Protein AF-A0A661Z224-F1 (afdb_monomer_lite)

Secondary structure (DSSP, 8-state):
-HHHHHHHHHHHHHHHHHHHHHHHHHS-HHHHHHHHHHHHHHHHHHHHHHHHHHHH-HHHHHHTHHHHHHHHHHHSHHHHHHHHHHHHHHHHHHS--

Structure (mmCIF, N/CA/C/O backbone):
data_AF-A0A661Z224-F1
#
_entry.id   AF-A0A661Z224-F1
#
loop_
_atom_site.group_PDB
_atom_site.id
_atom_site.type_symbol
_atom_site.label_atom_id
_atom_site.label_alt_id
_atom_site.label_comp_id
_atom_site.label_asym_id
_atom_site.label_entity_id
_atom_site.label_seq_id
_atom_site.pdbx_PDB_ins_code
_atom_site.Cartn_x
_atom_site.Cartn_y
_atom_site.Cartn_z
_atom_site.occupancy
_atom_site.B_iso_or_equiv
_atom_site.auth_seq_id
_atom_site.auth_comp_id
_atom_site.auth_asym_id
_atom_site.auth_atom_id
_atom_site.pdbx_PDB_model_num
ATOM 1 N N . MET A 1 1 ? -2.517 7.647 20.304 1.00 85.69 1 MET A N 1
ATOM 2 C CA . MET A 1 1 ? -1.158 7.271 19.845 1.00 85.69 1 MET A CA 1
ATOM 3 C C . MET A 1 1 ? -1.205 6.253 18.708 1.00 85.69 1 MET A C 1
ATOM 5 O O . MET A 1 1 ? -0.695 6.558 17.640 1.00 85.69 1 MET A O 1
ATOM 9 N N . LEU A 1 2 ? -1.891 5.116 18.882 1.00 91.50 2 LEU A N 1
ATOM 10 C CA . LEU A 1 2 ? -1.972 4.043 17.878 1.00 91.50 2 LEU A CA 1
ATOM 11 C C . LEU A 1 2 ? -2.493 4.491 16.495 1.00 91.50 2 LEU A C 1
ATOM 13 O O . LEU A 1 2 ? -1.887 4.144 15.491 1.00 91.50 2 LEU A O 1
ATOM 17 N N . ASN A 1 3 ? -3.531 5.338 16.436 1.00 92.56 3 ASN A N 1
ATOM 18 C CA . ASN A 1 3 ? -4.029 5.889 15.164 1.00 92.56 3 ASN A CA 1
ATOM 19 C C . ASN A 1 3 ? -2.964 6.686 14.399 1.00 92.56 3 ASN A C 1
ATOM 21 O O . ASN A 1 3 ? -2.855 6.552 13.189 1.00 92.56 3 ASN A O 1
ATOM 25 N N . ARG A 1 4 ? -2.144 7.483 15.097 1.00 94.38 4 ARG A N 1
ATOM 26 C CA . ARG A 1 4 ? -1.070 8.251 14.447 1.00 94.38 4 ARG A CA 1
ATOM 27 C C . ARG A 1 4 ? 0.009 7.324 13.892 1.00 94.38 4 ARG A C 1
ATOM 29 O O . ARG A 1 4 ? 0.447 7.526 12.771 1.00 94.38 4 ARG A O 1
ATOM 36 N N . ILE A 1 5 ? 0.391 6.293 14.652 1.00 94.94 5 ILE A N 1
ATOM 37 C CA . ILE A 1 5 ? 1.356 5.279 14.198 1.00 94.94 5 ILE A CA 1
ATOM 38 C C . ILE A 1 5 ? 0.825 4.564 12.951 1.00 94.94 5 ILE A C 1
ATOM 40 O O . ILE A 1 5 ? 1.556 4.413 11.981 1.00 94.94 5 ILE A O 1
ATOM 44 N N . TYR A 1 6 ? -0.456 4.189 12.951 1.00 95.19 6 TYR A N 1
ATOM 45 C CA . TYR A 1 6 ? -1.117 3.565 11.806 1.00 95.19 6 TYR A CA 1
ATOM 46 C C . TYR A 1 6 ? -1.097 4.460 10.558 1.00 95.19 6 TYR A C 1
ATOM 48 O O . TYR A 1 6 ? -0.685 4.015 9.491 1.00 95.19 6 TYR A O 1
ATOM 56 N N . GLN A 1 7 ? -1.487 5.732 10.699 1.00 95.12 7 GLN A N 1
ATOM 57 C CA . GLN A 1 7 ? -1.480 6.706 9.602 1.00 95.12 7 GLN A CA 1
ATOM 58 C C . GLN A 1 7 ? -0.073 6.923 9.038 1.00 95.12 7 GLN A C 1
ATOM 60 O O . GLN A 1 7 ? 0.121 6.834 7.829 1.00 95.12 7 GLN A O 1
ATOM 65 N N . ILE A 1 8 ? 0.908 7.180 9.910 1.00 96.69 8 ILE A N 1
ATOM 66 C CA . ILE A 1 8 ? 2.305 7.400 9.513 1.00 96.69 8 ILE A CA 1
ATOM 67 C C . ILE A 1 8 ? 2.864 6.152 8.830 1.00 96.69 8 ILE A C 1
ATOM 69 O O . ILE A 1 8 ? 3.519 6.273 7.801 1.00 96.69 8 ILE A O 1
ATOM 73 N N . GLY A 1 9 ? 2.570 4.963 9.363 1.00 95.50 9 GLY A N 1
ATOM 74 C CA . GLY A 1 9 ? 2.983 3.695 8.771 1.00 95.50 9 GLY A CA 1
ATOM 75 C C . GLY A 1 9 ? 2.433 3.514 7.359 1.00 95.50 9 GLY A C 1
ATOM 76 O O . GLY A 1 9 ? 3.206 3.293 6.435 1.00 95.50 9 GLY A O 1
ATOM 77 N N . LEU A 1 10 ? 1.120 3.677 7.168 1.00 95.88 10 LEU A N 1
ATOM 78 C CA . LEU A 1 10 ? 0.483 3.547 5.851 1.00 95.88 10 LEU A CA 1
ATOM 79 C C . LEU A 1 10 ? 0.996 4.564 4.833 1.00 95.88 10 LEU A C 1
ATOM 81 O O . LEU A 1 10 ? 1.275 4.199 3.696 1.00 95.88 10 LEU A O 1
ATOM 85 N N . ILE A 1 11 ? 1.145 5.826 5.238 1.00 96.31 11 ILE A N 1
ATOM 86 C CA . ILE A 1 11 ? 1.695 6.872 4.366 1.00 96.31 11 ILE A CA 1
ATOM 87 C C . ILE A 1 11 ? 3.161 6.568 4.030 1.00 96.31 11 ILE A C 1
ATOM 89 O O . ILE A 1 11 ? 3.574 6.734 2.887 1.00 96.31 11 ILE A O 1
ATOM 93 N N . GLY A 1 12 ? 3.940 6.087 5.001 1.00 96.56 12 GLY A N 1
ATOM 94 C CA . GLY A 1 12 ? 5.328 5.681 4.798 1.00 96.56 12 GLY A CA 1
ATOM 95 C C . GLY A 1 12 ? 5.458 4.526 3.806 1.00 96.56 12 GLY A C 1
ATOM 96 O O . GLY A 1 12 ? 6.245 4.624 2.867 1.00 96.56 12 GLY A O 1
ATOM 97 N N . PHE A 1 13 ? 4.651 3.472 3.966 1.00 96.00 13 PHE A N 1
ATOM 98 C CA . PHE A 1 13 ? 4.612 2.352 3.022 1.00 96.00 13 PHE A CA 1
ATOM 99 C C . PHE A 1 13 ? 4.191 2.804 1.629 1.00 96.00 13 PHE A C 1
ATOM 101 O O . PHE A 1 13 ? 4.869 2.466 0.667 1.00 96.00 13 PHE A O 1
ATOM 108 N N . PHE A 1 14 ? 3.150 3.634 1.529 1.00 95.75 14 PHE A N 1
ATOM 109 C CA . PHE A 1 14 ? 2.720 4.219 0.262 1.00 95.75 14 PHE A CA 1
ATOM 110 C C . PHE A 1 14 ? 3.868 4.951 -0.447 1.00 95.75 14 PHE A C 1
ATOM 112 O O . PHE A 1 14 ? 4.200 4.634 -1.585 1.00 95.75 14 PHE A O 1
ATOM 119 N N . ILE A 1 15 ? 4.516 5.908 0.226 1.00 96.31 15 ILE A N 1
ATOM 120 C CA . ILE A 1 15 ? 5.607 6.693 -0.374 1.00 96.31 15 ILE A CA 1
ATOM 121 C C . ILE A 1 15 ? 6.756 5.778 -0.806 1.00 96.31 15 ILE A C 1
ATOM 123 O O . ILE A 1 15 ? 7.311 5.958 -1.888 1.00 96.31 15 ILE A O 1
ATOM 127 N N . PHE A 1 16 ? 7.109 4.794 0.021 1.00 95.75 16 PHE A N 1
ATOM 128 C CA . PHE A 1 16 ? 8.224 3.900 -0.262 1.00 95.75 16 PHE A CA 1
ATOM 129 C C . PHE A 1 16 ? 7.933 2.931 -1.418 1.00 95.75 16 PHE A C 1
ATOM 131 O O . PHE A 1 16 ? 8.781 2.768 -2.292 1.00 95.75 16 PHE A O 1
ATOM 138 N N . GLU A 1 17 ? 6.736 2.345 -1.491 1.00 93.75 17 GLU A N 1
ATOM 139 C CA . GLU A 1 17 ? 6.317 1.514 -2.629 1.00 93.75 17 GLU A CA 1
ATOM 140 C C . GLU A 1 17 ? 6.341 2.305 -3.932 1.00 93.75 17 GLU A C 1
ATOM 142 O O . GLU A 1 17 ? 6.912 1.853 -4.921 1.00 93.75 17 GLU A O 1
ATOM 147 N N . TRP A 1 18 ? 5.785 3.515 -3.936 1.00 91.94 18 TRP A N 1
ATOM 148 C CA . TRP A 1 18 ? 5.770 4.352 -5.133 1.00 91.94 18 TRP A CA 1
ATOM 149 C C . TRP A 1 18 ? 7.161 4.851 -5.521 1.00 91.94 18 TRP A C 1
ATOM 151 O O . TRP A 1 18 ? 7.449 4.985 -6.710 1.00 91.94 18 TRP A O 1
ATOM 161 N N . TYR A 1 19 ? 8.055 5.054 -4.553 1.00 92.31 19 TYR A N 1
ATOM 162 C CA . TYR A 1 19 ? 9.470 5.287 -4.826 1.0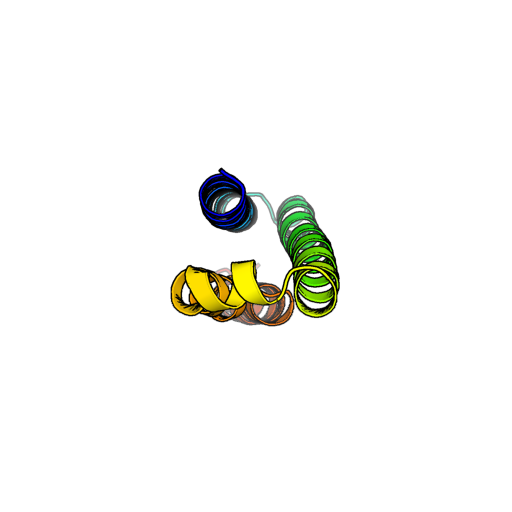0 92.31 19 TYR A CA 1
ATOM 163 C C . TYR A 1 19 ? 10.123 4.076 -5.508 1.00 92.31 19 TYR A C 1
ATOM 165 O O . TYR A 1 19 ? 10.807 4.251 -6.515 1.00 92.31 19 TYR A O 1
ATOM 173 N N . LEU A 1 20 ? 9.877 2.851 -5.029 1.00 90.62 20 LEU A N 1
ATOM 174 C CA . LEU A 1 20 ? 10.375 1.631 -5.679 1.00 90.62 20 LEU A CA 1
ATOM 175 C C . LEU A 1 20 ? 9.820 1.483 -7.098 1.00 90.62 20 LEU A C 1
ATOM 177 O O . LEU A 1 20 ? 10.577 1.187 -8.016 1.00 90.62 20 LEU A O 1
ATOM 181 N N . MET A 1 21 ? 8.531 1.759 -7.301 1.00 88.25 21 MET A N 1
ATOM 182 C CA . MET A 1 21 ? 7.906 1.744 -8.628 1.00 88.25 21 MET A CA 1
ATOM 183 C C . MET A 1 21 ? 8.490 2.812 -9.560 1.00 88.25 21 MET A C 1
ATOM 185 O O . MET A 1 21 ? 8.670 2.568 -10.751 1.00 88.25 21 MET A O 1
ATOM 189 N N . TYR A 1 22 ? 8.827 3.991 -9.031 1.00 85.31 22 TYR A N 1
ATOM 190 C CA . TYR A 1 22 ? 9.517 5.033 -9.787 1.00 85.31 22 TYR A CA 1
ATOM 191 C C . TYR A 1 22 ? 10.942 4.615 -10.172 1.00 85.31 22 TYR A C 1
ATOM 193 O O . TYR A 1 22 ? 11.347 4.817 -11.314 1.00 85.31 22 TYR A O 1
ATOM 201 N N . GLN A 1 23 ? 11.686 3.982 -9.263 1.00 84.44 23 GLN A N 1
ATOM 202 C CA . GLN A 1 23 ? 13.018 3.446 -9.563 1.00 84.44 23 GLN A CA 1
ATOM 203 C C . GLN A 1 23 ? 12.955 2.302 -10.585 1.00 84.44 23 GLN A C 1
ATOM 205 O O . GLN A 1 23 ? 13.742 2.275 -11.528 1.00 84.44 23 GLN A O 1
ATOM 210 N N . ALA A 1 24 ? 11.948 1.429 -10.477 1.00 80.50 24 ALA A N 1
ATOM 211 C CA . ALA A 1 24 ? 11.653 0.362 -11.437 1.00 80.50 24 ALA A CA 1
ATOM 212 C C . ALA A 1 24 ? 11.268 0.868 -12.838 1.00 80.50 24 ALA A C 1
ATOM 214 O O . ALA A 1 24 ? 11.154 0.079 -13.769 1.00 80.50 24 ALA A O 1
ATOM 215 N N . LYS A 1 25 ? 11.008 2.171 -12.995 1.0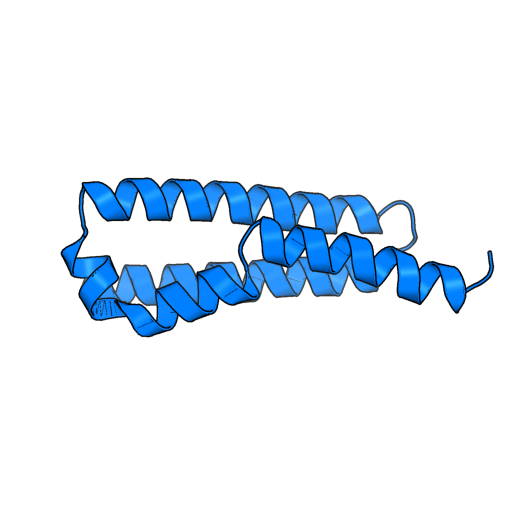0 71.75 25 LYS A N 1
ATOM 216 C CA . LYS A 1 25 ? 10.804 2.814 -14.297 1.00 71.75 25 LYS A CA 1
ATOM 217 C C . LYS A 1 25 ? 12.116 3.325 -14.903 1.00 71.75 25 LYS A C 1
ATOM 219 O O . LYS A 1 25 ? 12.183 3.475 -16.120 1.00 71.75 25 LYS A O 1
ATOM 224 N N . GLN A 1 26 ? 13.101 3.681 -14.078 1.00 69.25 26 GLN A N 1
ATOM 225 C CA . GLN A 1 26 ? 14.329 4.348 -14.523 1.00 69.25 26 GLN A CA 1
ATOM 226 C C . GLN A 1 26 ? 15.493 3.397 -14.783 1.00 69.25 26 GLN A C 1
ATOM 228 O O . GLN A 1 26 ? 16.428 3.782 -15.482 1.00 69.25 26 GLN A O 1
ATOM 233 N N . ALA A 1 27 ? 15.472 2.201 -14.200 1.00 59.91 27 ALA A N 1
ATOM 234 C CA . ALA A 1 27 ? 16.584 1.277 -14.318 1.00 59.91 27 ALA A CA 1
ATOM 235 C C . ALA A 1 27 ? 16.600 0.575 -15.694 1.00 59.91 27 ALA A C 1
ATOM 237 O O . ALA A 1 27 ? 15.623 0.574 -16.445 1.00 59.91 27 ALA A O 1
ATOM 238 N N . GLU A 1 28 ? 17.742 -0.000 -16.065 1.00 57.62 28 GLU A N 1
ATOM 239 C CA . GLU A 1 28 ? 17.844 -0.852 -17.254 1.00 57.62 28 GLU A CA 1
ATOM 240 C C . GLU A 1 28 ? 17.021 -2.144 -17.063 1.00 57.62 28 GLU A C 1
ATOM 242 O O . GLU A 1 28 ? 16.726 -2.546 -15.934 1.00 57.62 28 GLU A O 1
ATOM 247 N N . TYR A 1 29 ? 16.618 -2.783 -18.169 1.00 52.28 29 TYR A N 1
ATOM 248 C CA . TYR A 1 29 ? 15.592 -3.840 -18.227 1.00 52.28 29 TYR A CA 1
ATOM 249 C C . TYR A 1 29 ? 15.771 -4.971 -17.189 1.00 52.28 29 TYR A C 1
ATOM 251 O O . TYR A 1 29 ? 14.784 -5.409 -16.603 1.00 52.28 29 TYR A O 1
ATOM 259 N N . ASP A 1 30 ? 17.007 -5.374 -16.876 1.00 50.78 30 ASP A N 1
ATOM 260 C CA . ASP A 1 30 ? 17.297 -6.435 -15.894 1.00 50.78 30 ASP A CA 1
ATOM 261 C C . ASP A 1 30 ? 17.224 -5.978 -14.423 1.00 50.78 30 ASP A C 1
ATOM 263 O O . ASP A 1 30 ? 16.906 -6.768 -13.534 1.00 50.78 30 ASP A O 1
ATOM 267 N N . VAL A 1 31 ? 17.455 -4.692 -14.140 1.00 57.53 31 VAL A N 1
ATOM 268 C CA . VAL A 1 31 ? 17.337 -4.115 -12.785 1.00 57.53 31 VAL A CA 1
ATOM 269 C C . VAL A 1 31 ? 15.890 -3.683 -12.494 1.00 57.53 31 VAL A C 1
ATOM 271 O O . VAL A 1 31 ? 15.455 -3.698 -11.339 1.00 57.53 31 VAL A O 1
ATOM 274 N N . ASN A 1 32 ? 15.107 -3.376 -13.536 1.00 64.25 32 ASN A N 1
ATOM 275 C CA . ASN A 1 32 ? 13.703 -2.955 -13.430 1.00 64.25 32 ASN A CA 1
ATOM 276 C C . ASN A 1 32 ? 12.813 -3.965 -12.704 1.00 64.25 32 ASN A C 1
ATOM 278 O O . ASN A 1 32 ? 12.004 -3.580 -11.854 1.00 64.25 32 ASN A O 1
ATOM 282 N N . TYR A 1 33 ? 12.971 -5.258 -12.993 1.00 68.62 33 TYR A N 1
ATOM 283 C CA . TYR A 1 33 ? 12.141 -6.285 -12.364 1.00 68.62 33 TYR A CA 1
ATOM 284 C C . TYR A 1 33 ? 12.427 -6.428 -10.871 1.00 68.62 33 TYR A C 1
ATOM 286 O O . TYR A 1 33 ? 11.499 -6.681 -10.108 1.00 68.62 33 TYR A O 1
ATOM 294 N N . GLY A 1 34 ? 13.669 -6.205 -10.430 1.00 81.94 34 GLY A N 1
ATOM 295 C CA . GLY A 1 34 ? 14.035 -6.289 -9.017 1.00 81.94 34 GLY A CA 1
ATOM 296 C C . GLY A 1 34 ? 13.212 -5.327 -8.162 1.00 81.94 34 GLY A C 1
ATOM 297 O O . GLY A 1 34 ? 12.515 -5.753 -7.242 1.00 81.94 34 GLY A O 1
ATOM 298 N N . PHE A 1 35 ? 13.224 -4.034 -8.497 1.00 86.44 35 PHE A N 1
ATOM 299 C CA . PHE A 1 35 ? 12.478 -3.016 -7.746 1.00 86.44 35 PHE A CA 1
ATOM 300 C C . PHE A 1 35 ? 10.958 -3.212 -7.812 1.00 86.44 35 PHE A C 1
ATOM 302 O O . PHE A 1 35 ? 10.280 -3.047 -6.797 1.00 86.44 35 PHE A O 1
ATOM 309 N N . ALA A 1 36 ? 10.428 -3.619 -8.968 1.00 85.75 36 ALA A N 1
ATOM 310 C CA . ALA A 1 36 ? 9.007 -3.918 -9.129 1.00 85.75 36 ALA A CA 1
ATOM 311 C C . ALA A 1 36 ? 8.567 -5.122 -8.272 1.00 85.75 36 ALA A C 1
ATOM 313 O O . ALA A 1 36 ? 7.544 -5.063 -7.587 1.00 85.75 36 ALA A O 1
ATOM 314 N N . ILE A 1 37 ? 9.372 -6.190 -8.243 1.00 88.75 37 ILE A N 1
ATOM 315 C CA . ILE A 1 37 ? 9.146 -7.358 -7.381 1.00 88.75 37 ILE A CA 1
ATOM 316 C C . ILE A 1 37 ? 9.230 -6.955 -5.906 1.00 88.75 37 ILE A C 1
ATOM 318 O O . ILE A 1 37 ? 8.379 -7.369 -5.121 1.00 88.75 37 ILE A O 1
ATOM 322 N N . TYR A 1 38 ? 10.197 -6.118 -5.514 1.00 91.06 38 TYR A N 1
ATOM 323 C CA . TYR A 1 38 ? 10.284 -5.611 -4.140 1.00 91.06 38 TYR A CA 1
ATOM 324 C C . TYR A 1 38 ? 9.035 -4.825 -3.730 1.00 91.06 38 TYR A C 1
ATOM 326 O O . TYR A 1 38 ? 8.506 -5.068 -2.645 1.00 91.06 38 TYR A O 1
ATOM 334 N N . ALA A 1 39 ? 8.534 -3.930 -4.586 1.00 92.75 39 ALA A N 1
ATOM 335 C CA . ALA A 1 39 ? 7.296 -3.195 -4.328 1.00 92.75 39 ALA A CA 1
ATOM 336 C C . ALA A 1 39 ? 6.097 -4.147 -4.181 1.00 92.75 39 ALA A C 1
ATOM 338 O O . ALA A 1 39 ? 5.304 -4.019 -3.249 1.00 92.75 39 ALA A O 1
ATOM 339 N N . PHE A 1 40 ? 6.003 -5.158 -5.048 1.00 92.88 40 PHE A N 1
ATOM 340 C CA . PHE A 1 40 ? 4.954 -6.172 -4.975 1.00 92.88 40 PHE A CA 1
ATOM 341 C C . PHE A 1 40 ? 5.021 -6.992 -3.675 1.00 92.88 40 PHE A C 1
ATOM 343 O O . PHE A 1 40 ? 4.016 -7.129 -2.977 1.00 92.88 40 PHE A O 1
ATOM 350 N N . LEU A 1 41 ? 6.199 -7.489 -3.293 1.00 94.69 41 LEU A N 1
ATOM 351 C CA . LEU A 1 41 ? 6.386 -8.237 -2.045 1.00 94.69 41 LEU A CA 1
ATOM 352 C C . LEU A 1 41 ? 6.073 -7.383 -0.813 1.00 94.69 41 LEU A C 1
ATOM 354 O O . LEU A 1 41 ? 5.444 -7.869 0.128 1.00 94.69 41 LEU A O 1
ATOM 358 N N . LEU A 1 42 ? 6.465 -6.109 -0.824 1.00 95.56 42 LEU A N 1
ATOM 359 C CA . LEU A 1 42 ? 6.144 -5.185 0.257 1.00 95.56 42 LEU A CA 1
ATOM 360 C C . LEU A 1 42 ? 4.630 -4.997 0.398 1.00 95.56 42 LEU A C 1
ATOM 362 O O . LEU A 1 42 ? 4.107 -5.138 1.504 1.00 95.56 42 LEU A O 1
ATOM 366 N N . SER A 1 43 ? 3.918 -4.797 -0.712 1.00 96.25 43 SER A N 1
ATOM 367 C CA . SER A 1 43 ? 2.459 -4.654 -0.692 1.00 96.25 43 SER A CA 1
ATOM 368 C C . SER A 1 43 ? 1.746 -5.903 -0.153 1.00 96.25 43 SER A C 1
ATOM 370 O O . SER A 1 43 ? 0.734 -5.789 0.541 1.00 96.25 43 SER A O 1
ATOM 372 N N . LEU A 1 44 ? 2.288 -7.109 -0.393 1.00 97.00 44 LEU A N 1
ATOM 373 C CA . LEU A 1 44 ? 1.769 -8.356 0.186 1.00 97.00 44 LEU A CA 1
ATOM 374 C C . LEU A 1 44 ? 1.944 -8.388 1.707 1.00 97.00 44 LEU A C 1
ATOM 376 O O . LEU A 1 44 ? 1.019 -8.771 2.428 1.00 97.00 44 LEU A O 1
ATOM 380 N N . ILE A 1 45 ? 3.110 -7.964 2.201 1.00 96.88 45 ILE A N 1
ATOM 381 C CA . ILE A 1 45 ? 3.393 -7.888 3.639 1.00 96.88 45 ILE A CA 1
ATOM 382 C C . ILE A 1 45 ? 2.448 -6.888 4.308 1.00 96.88 45 ILE A C 1
ATOM 384 O O . ILE A 1 45 ? 1.834 -7.210 5.327 1.00 96.88 45 ILE A O 1
ATOM 388 N N . VAL A 1 46 ? 2.278 -5.696 3.732 1.00 96.62 46 VAL A N 1
ATOM 389 C CA . VAL A 1 46 ? 1.383 -4.677 4.298 1.00 96.62 46 VAL A CA 1
ATOM 390 C C . VAL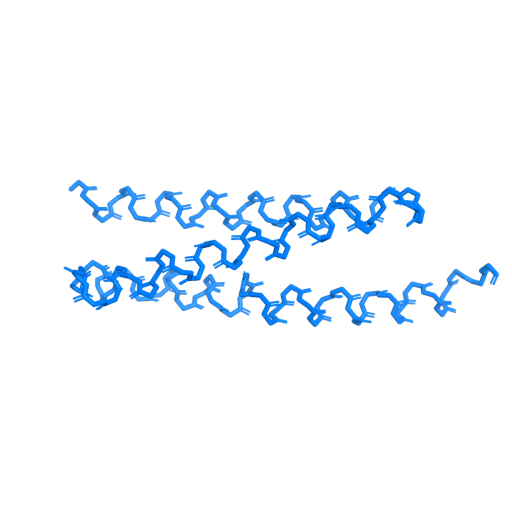 A 1 46 ? -0.071 -5.142 4.249 1.00 96.62 46 VAL A C 1
ATOM 392 O O . VAL A 1 46 ? -0.786 -4.981 5.237 1.00 96.62 46 VAL A O 1
ATOM 395 N N . LEU A 1 47 ? -0.509 -5.797 3.168 1.00 96.69 47 LEU A N 1
ATOM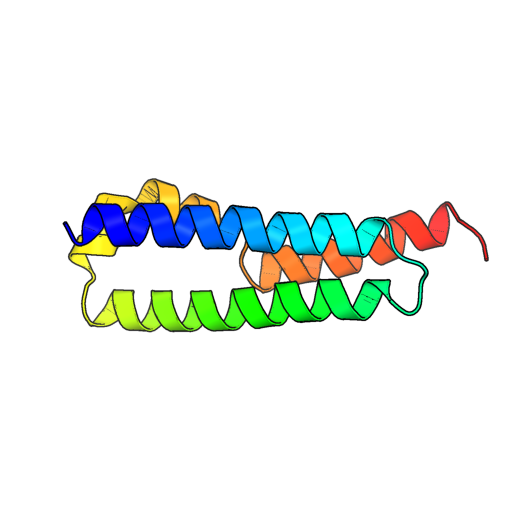 396 C CA . LEU A 1 47 ? -1.844 -6.393 3.097 1.00 96.69 47 LEU A CA 1
ATOM 397 C C . LEU A 1 47 ? -2.059 -7.436 4.204 1.00 96.69 47 LEU A C 1
ATOM 399 O O . LEU A 1 47 ? -3.095 -7.411 4.867 1.00 96.69 47 LEU A O 1
ATOM 403 N N . ALA A 1 48 ? -1.083 -8.313 4.455 1.00 97.00 48 ALA A N 1
ATOM 404 C CA . ALA A 1 48 ? -1.157 -9.282 5.547 1.00 97.00 48 ALA A CA 1
ATOM 405 C C . ALA A 1 48 ? -1.265 -8.590 6.919 1.00 97.00 48 ALA A C 1
ATOM 407 O O . ALA A 1 48 ? -2.104 -8.970 7.738 1.00 97.00 48 ALA A O 1
ATOM 408 N N . ILE A 1 49 ? -0.488 -7.526 7.153 1.00 95.75 49 ILE A N 1
ATOM 409 C CA . ILE A 1 49 ? -0.569 -6.714 8.379 1.00 95.75 49 ILE A CA 1
ATOM 410 C C . ILE A 1 49 ? -1.953 -6.069 8.519 1.00 95.75 49 ILE A C 1
ATOM 412 O O . ILE A 1 49 ? -2.534 -6.106 9.605 1.00 95.75 49 ILE A O 1
ATOM 416 N N . LEU A 1 50 ? -2.508 -5.508 7.441 1.00 95.69 50 LEU A N 1
ATOM 417 C CA . LEU A 1 50 ? -3.843 -4.902 7.440 1.00 95.69 50 LEU A CA 1
ATOM 418 C C . LEU A 1 50 ? -4.940 -5.934 7.714 1.00 95.69 50 LEU A C 1
ATOM 420 O O . LEU A 1 50 ? -5.861 -5.646 8.477 1.00 95.69 50 LEU A O 1
ATOM 424 N N . LEU A 1 51 ? -4.829 -7.143 7.156 1.00 96.31 51 LEU A N 1
ATOM 425 C CA . LEU A 1 51 ? -5.753 -8.244 7.434 1.00 96.31 51 LEU A CA 1
ATOM 426 C C . LEU A 1 51 ? -5.707 -8.641 8.911 1.00 96.31 51 LEU A C 1
ATOM 428 O O . LEU A 1 51 ? -6.751 -8.705 9.557 1.00 96.31 51 LEU A O 1
ATOM 432 N N . VAL A 1 52 ? -4.515 -8.827 9.483 1.00 96.62 52 VAL A N 1
ATOM 433 C CA . VAL A 1 52 ? -4.358 -9.094 10.923 1.00 96.62 52 VAL A CA 1
ATOM 434 C C . VAL A 1 52 ? -4.956 -7.943 11.743 1.00 96.62 52 VAL A C 1
ATOM 436 O O . VAL A 1 52 ? -5.777 -8.164 12.636 1.00 96.62 52 VAL A O 1
ATOM 439 N N . ALA A 1 53 ? -4.634 -6.693 11.408 1.00 94.50 53 ALA A N 1
ATOM 440 C CA . ALA A 1 53 ? -5.176 -5.521 12.089 1.00 94.50 53 ALA A CA 1
ATOM 441 C C . ALA A 1 53 ? -6.709 -5.418 11.975 1.00 94.50 53 ALA A C 1
ATOM 443 O O . ALA A 1 53 ? -7.355 -4.957 12.914 1.00 94.50 53 ALA A O 1
ATOM 444 N N . TRP A 1 54 ? -7.321 -5.898 10.891 1.00 95.69 54 TRP A N 1
ATOM 445 C CA . TRP A 1 54 ? -8.778 -5.925 10.730 1.00 95.69 54 TRP A CA 1
ATOM 446 C C . TRP A 1 54 ? -9.481 -6.855 11.718 1.00 95.69 54 TRP A C 1
ATOM 448 O O . TRP A 1 54 ? -10.589 -6.542 12.168 1.00 95.69 54 TRP A O 1
ATOM 458 N N . PHE A 1 55 ? -8.847 -7.971 12.081 1.00 96.12 55 PHE A N 1
ATOM 459 C CA . PHE A 1 55 ? -9.394 -8.914 13.057 1.00 96.12 55 PHE A CA 1
ATOM 460 C C . PHE A 1 55 ? -9.109 -8.497 14.503 1.00 96.12 55 PHE A C 1
ATOM 462 O O . PHE A 1 55 ? -9.993 -8.620 15.347 1.00 96.12 55 PHE A O 1
ATOM 469 N N . PHE A 1 56 ? -7.925 -7.948 14.795 1.00 96.31 56 PHE A N 1
ATOM 470 C CA . PHE A 1 56 ? -7.519 -7.637 16.176 1.00 96.31 56 PHE A CA 1
ATOM 471 C C . PHE A 1 56 ? -7.708 -6.172 16.595 1.00 96.31 56 PHE A C 1
ATOM 473 O O . PHE A 1 56 ? -7.778 -5.876 17.789 1.00 96.31 56 PHE A O 1
ATOM 480 N N . LYS A 1 57 ? -7.736 -5.234 15.644 1.00 95.31 57 LYS A N 1
ATOM 481 C CA . LYS A 1 57 ? -7.739 -3.775 15.872 1.00 95.31 57 LYS A CA 1
ATOM 482 C C . LYS A 1 57 ? -8.680 -3.048 14.905 1.00 95.31 57 LYS A C 1
ATOM 484 O O . LYS A 1 57 ? -8.374 -1.958 14.422 1.00 95.31 57 LYS A O 1
ATOM 489 N N . ARG A 1 58 ? -9.858 -3.628 14.656 1.00 95.19 58 ARG A N 1
ATOM 490 C CA . ARG A 1 58 ? -10.859 -3.110 13.706 1.00 95.19 58 ARG A CA 1
ATOM 491 C C . ARG A 1 58 ? -11.202 -1.629 13.906 1.00 95.19 58 ARG A C 1
ATOM 493 O O . ARG A 1 58 ? -11.375 -0.914 12.922 1.00 95.19 58 ARG A O 1
ATOM 500 N N . ASP A 1 59 ? -11.265 -1.154 15.148 1.00 96.19 59 ASP A N 1
ATOM 501 C CA . ASP A 1 59 ? -11.610 0.243 15.455 1.00 96.19 59 ASP A CA 1
ATOM 502 C C . ASP A 1 59 ? -10.559 1.242 14.943 1.00 96.19 59 ASP A C 1
ATOM 504 O O . ASP A 1 59 ? -10.894 2.347 14.505 1.00 96.19 59 ASP A O 1
ATOM 508 N N . VAL A 1 60 ? -9.283 0.838 14.909 1.00 95.62 60 VAL A N 1
ATOM 509 C CA . VAL A 1 60 ? -8.196 1.640 14.322 1.00 95.62 60 VAL A CA 1
ATOM 510 C C . VAL A 1 60 ? -8.400 1.771 12.817 1.00 95.62 60 VAL A C 1
ATOM 512 O O . VAL A 1 60 ? -8.306 2.871 12.281 1.00 95.62 60 VAL A O 1
ATOM 515 N N . ILE A 1 61 ? -8.752 0.681 12.132 1.00 94.69 61 ILE A N 1
ATOM 516 C CA . ILE A 1 61 ? -9.002 0.720 10.685 1.00 94.69 61 ILE A CA 1
ATOM 517 C C . ILE A 1 61 ? -10.241 1.559 10.369 1.00 94.69 61 ILE A C 1
ATOM 519 O O . ILE A 1 61 ? -10.187 2.423 9.497 1.00 94.69 61 ILE A O 1
ATOM 523 N N . LYS A 1 62 ? -11.341 1.378 11.111 1.00 94.88 62 LYS A N 1
ATOM 524 C CA . LYS A 1 62 ? -12.573 2.160 10.915 1.00 94.88 62 LYS A CA 1
ATOM 525 C C . LYS A 1 62 ? -12.359 3.657 11.134 1.00 94.88 62 LYS A C 1
ATOM 527 O O . LYS A 1 62 ? -12.851 4.459 10.349 1.00 94.88 62 LYS A O 1
ATOM 532 N N . SER A 1 63 ? -11.594 4.038 12.157 1.00 96.25 63 SER A N 1
ATOM 533 C CA . SER A 1 63 ? -11.272 5.451 12.409 1.00 96.25 63 SER A CA 1
ATOM 534 C C . SER A 1 63 ? -10.330 6.066 11.366 1.00 96.25 63 SER A C 1
ATOM 536 O O . SER A 1 63 ? -10.267 7.286 11.254 1.00 96.25 63 SER A O 1
ATOM 538 N N . ASN A 1 64 ? -9.641 5.244 10.567 1.00 96.25 64 ASN A N 1
ATOM 539 C CA . ASN A 1 64 ? -8.720 5.663 9.505 1.00 96.25 64 ASN A CA 1
ATOM 540 C C . ASN A 1 64 ? -9.135 5.104 8.133 1.00 96.25 64 ASN A C 1
ATOM 542 O O . ASN A 1 64 ? -8.287 4.790 7.290 1.00 96.25 64 ASN A O 1
ATOM 546 N N . MET A 1 65 ? -10.446 4.958 7.913 1.00 95.25 65 MET A N 1
ATOM 547 C CA . MET A 1 65 ? -10.996 4.261 6.750 1.00 95.25 65 MET A CA 1
ATOM 548 C C . MET A 1 65 ? -10.530 4.880 5.432 1.00 95.25 65 MET A C 1
ATOM 550 O O . MET A 1 65 ? -10.094 4.150 4.551 1.00 95.25 65 MET A O 1
ATOM 554 N N . LEU A 1 66 ? -10.555 6.212 5.320 1.00 95.56 66 LEU A N 1
ATOM 555 C CA . LEU A 1 66 ? -10.169 6.917 4.096 1.00 95.56 66 LEU A CA 1
ATOM 556 C C . LEU A 1 66 ? -8.736 6.572 3.664 1.00 95.56 66 LEU A C 1
ATOM 558 O O . LEU A 1 66 ? -8.525 6.149 2.535 1.00 95.56 66 LEU A O 1
ATOM 562 N N . ILE A 1 67 ? -7.766 6.697 4.575 1.00 95.31 67 ILE A N 1
ATOM 563 C CA . ILE A 1 67 ? -6.347 6.421 4.288 1.00 95.31 67 ILE A CA 1
ATOM 564 C C . ILE A 1 67 ? -6.149 4.944 3.935 1.00 95.31 67 ILE A C 1
ATOM 566 O O . ILE A 1 67 ? -5.412 4.623 3.008 1.00 95.31 67 ILE A O 1
ATOM 570 N N . THR A 1 68 ? -6.846 4.049 4.638 1.00 96.38 68 THR A N 1
ATOM 571 C CA . THR A 1 68 ? -6.777 2.606 4.372 1.00 96.38 68 THR A CA 1
ATOM 572 C C . THR A 1 68 ? -7.316 2.268 2.985 1.00 96.38 68 THR A C 1
ATOM 574 O O . THR A 1 68 ? -6.682 1.522 2.248 1.00 96.38 68 THR A O 1
ATOM 577 N N . VAL A 1 69 ? -8.471 2.826 2.614 1.00 96.00 69 VAL A N 1
ATOM 578 C CA . VAL A 1 69 ? -9.085 2.610 1.298 1.00 96.00 69 VAL A CA 1
ATOM 579 C C . VAL A 1 69 ? -8.194 3.173 0.200 1.00 96.00 69 VAL A C 1
ATOM 581 O O . VAL A 1 69 ? -7.920 2.457 -0.757 1.00 96.00 69 VAL A O 1
ATOM 584 N N . VAL A 1 70 ? -7.688 4.401 0.358 1.00 95.25 70 VAL A N 1
ATOM 585 C CA . VAL A 1 70 ? -6.756 5.001 -0.606 1.00 95.25 70 VAL A CA 1
ATOM 586 C C . VAL A 1 70 ? -5.559 4.079 -0.812 1.00 95.25 70 VAL A C 1
ATOM 588 O O . VAL A 1 70 ? -5.324 3.674 -1.946 1.00 95.25 70 VAL A O 1
ATOM 591 N N . TYR A 1 71 ? -4.890 3.652 0.263 1.00 95.88 71 TYR A N 1
ATOM 592 C CA . TYR A 1 71 ? -3.762 2.726 0.169 1.00 95.88 71 TYR A CA 1
ATOM 593 C C . TYR A 1 71 ? -4.133 1.406 -0.522 1.00 95.88 71 TYR A C 1
ATOM 595 O O . TYR A 1 71 ? -3.446 0.984 -1.443 1.00 95.88 71 TYR A O 1
ATOM 603 N N . LEU A 1 72 ? 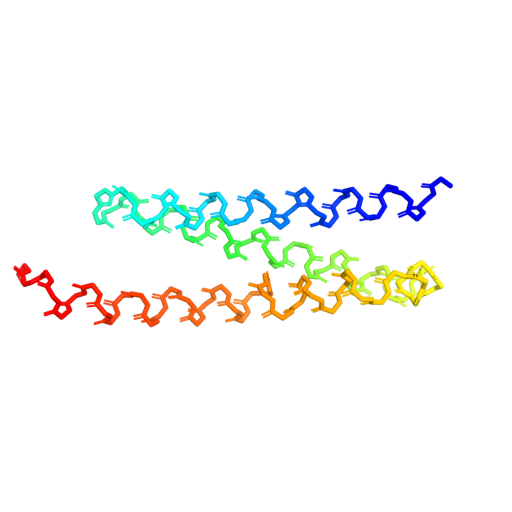-5.243 0.762 -0.147 1.00 95.12 72 LEU A N 1
ATOM 604 C CA . LEU A 1 72 ? -5.660 -0.491 -0.786 1.00 95.12 72 LEU A CA 1
ATOM 605 C C . LEU A 1 72 ? -5.969 -0.303 -2.279 1.00 95.12 72 LEU A C 1
ATOM 607 O O . LEU A 1 72 ? -5.683 -1.182 -3.083 1.00 95.12 72 LEU A O 1
ATOM 611 N N . THR A 1 73 ? -6.523 0.837 -2.686 1.00 94.25 73 THR A N 1
ATOM 612 C CA . THR A 1 73 ? -6.822 1.080 -4.106 1.00 94.25 73 THR A CA 1
ATOM 613 C C . THR A 1 73 ? -5.583 1.407 -4.937 1.00 94.25 73 THR A C 1
ATOM 615 O O . THR A 1 73 ? -5.508 0.999 -6.094 1.00 94.25 73 THR A O 1
ATOM 618 N N . THR A 1 74 ? -4.594 2.104 -4.377 1.00 92.69 74 THR A N 1
ATOM 619 C CA . THR A 1 74 ? -3.424 2.588 -5.131 1.00 92.69 74 THR A CA 1
ATOM 620 C C . THR A 1 74 ? -2.192 1.701 -4.989 1.00 92.69 74 THR A C 1
ATOM 622 O O . THR A 1 74 ? -1.374 1.655 -5.900 1.00 92.69 74 THR A O 1
ATOM 625 N N . SER A 1 75 ? -2.080 0.986 -3.875 1.00 94.56 75 SER A N 1
ATOM 626 C CA . SER A 1 75 ? -0.868 0.306 -3.413 1.00 94.56 75 SER A CA 1
ATOM 627 C C . SER A 1 75 ? -1.100 -1.168 -3.056 1.00 94.56 75 SER A C 1
ATOM 629 O O . SER A 1 75 ? -0.214 -1.821 -2.518 1.00 94.56 75 SER A O 1
ATOM 631 N N . SER A 1 76 ? -2.278 -1.741 -3.345 1.00 94.38 76 SER A N 1
ATOM 632 C CA . SER A 1 76 ? -2.463 -3.187 -3.160 1.00 94.38 76 SER A CA 1
ATOM 633 C C . SER A 1 76 ? -1.571 -4.004 -4.103 1.00 94.38 76 SER A C 1
ATOM 635 O O . SER A 1 76 ? -1.234 -3.526 -5.190 1.00 94.38 76 SER A O 1
ATOM 637 N N . PRO A 1 77 ? -1.291 -5.279 -3.770 1.00 94.25 77 PRO A N 1
ATOM 638 C CA . PRO A 1 77 ? -0.604 -6.195 -4.678 1.00 94.25 77 PRO A CA 1
ATOM 639 C C . PRO A 1 77 ? -1.229 -6.243 -6.070 1.00 94.25 77 PRO A C 1
ATOM 641 O O . PRO A 1 77 ? -0.514 -6.300 -7.065 1.00 94.25 77 PRO A O 1
ATOM 644 N N . LEU A 1 78 ? -2.561 -6.171 -6.152 1.00 93.12 78 LEU A N 1
ATOM 645 C CA . LEU A 1 78 ? -3.268 -6.141 -7.426 1.00 93.12 78 LEU A CA 1
ATOM 646 C C . LEU A 1 78 ? -2.988 -4.843 -8.193 1.00 93.12 78 LEU A C 1
ATOM 648 O O . LEU A 1 78 ? -2.699 -4.900 -9.383 1.00 93.12 78 LEU A O 1
ATOM 652 N N . SER A 1 79 ? -3.036 -3.687 -7.527 1.00 91.75 79 SER A N 1
ATOM 653 C CA . SER A 1 79 ? -2.734 -2.390 -8.145 1.00 91.75 79 SER A CA 1
ATOM 654 C C . SER A 1 79 ? -1.295 -2.337 -8.662 1.00 91.75 79 SER A C 1
ATOM 656 O O . SER A 1 79 ? -1.070 -1.920 -9.797 1.00 91.75 79 SER A O 1
ATOM 658 N N . ILE A 1 80 ? -0.337 -2.824 -7.868 1.00 90.81 80 ILE A N 1
ATOM 659 C CA . ILE A 1 80 ? 1.074 -2.921 -8.258 1.00 90.81 80 ILE A CA 1
ATOM 660 C C . ILE A 1 80 ? 1.247 -3.888 -9.434 1.00 90.81 80 ILE A C 1
ATOM 662 O O . ILE A 1 80 ? 1.884 -3.533 -10.421 1.00 90.81 80 ILE A O 1
ATOM 666 N N . PHE A 1 81 ? 0.636 -5.075 -9.382 1.00 89.31 81 PHE A N 1
ATOM 667 C CA . PHE A 1 81 ? 0.685 -6.051 -10.473 1.00 89.31 81 PHE A CA 1
ATOM 668 C C . PHE A 1 81 ? 0.123 -5.486 -11.783 1.00 89.31 81 PHE A C 1
ATOM 670 O O . PHE A 1 81 ? 0.775 -5.573 -12.821 1.00 89.31 81 PHE A O 1
ATOM 677 N N . LEU A 1 82 ? -1.056 -4.856 -11.735 1.00 87.56 82 LEU A N 1
ATOM 678 C CA . LEU A 1 82 ? -1.656 -4.210 -12.902 1.00 87.56 82 LEU A CA 1
ATOM 679 C C . LEU A 1 82 ? -0.750 -3.107 -13.441 1.00 87.56 82 LEU A C 1
ATOM 681 O O . LEU A 1 82 ? -0.575 -3.011 -14.654 1.00 87.56 82 LEU A O 1
ATOM 685 N N . PHE A 1 83 ? -0.147 -2.302 -12.564 1.00 83.50 83 PHE A N 1
ATOM 686 C CA . PHE A 1 83 ? 0.812 -1.295 -12.993 1.00 83.50 83 PHE A CA 1
ATOM 687 C C . PHE A 1 83 ? 1.973 -1.950 -13.741 1.00 83.50 83 PHE A C 1
ATOM 689 O O . PHE A 1 83 ? 2.235 -1.549 -14.862 1.00 83.50 83 PHE A O 1
ATOM 696 N N . ILE A 1 84 ? 2.609 -2.989 -13.196 1.00 81.00 84 ILE A N 1
ATOM 697 C CA . ILE A 1 84 ? 3.724 -3.696 -13.851 1.00 81.00 84 ILE A CA 1
ATOM 698 C C . ILE A 1 84 ? 3.311 -4.248 -15.227 1.00 81.00 84 ILE A C 1
ATOM 700 O O . ILE A 1 84 ? 3.999 -3.997 -16.217 1.00 81.00 84 ILE A O 1
ATOM 704 N N . GLU A 1 85 ? 2.173 -4.941 -15.312 1.00 79.69 85 GLU A N 1
ATOM 705 C CA . GLU A 1 85 ? 1.661 -5.540 -16.555 1.00 79.69 85 GLU A CA 1
ATOM 706 C C . GLU A 1 85 ? 1.343 -4.496 -17.631 1.00 79.69 85 GLU A C 1
ATOM 708 O O . GLU A 1 85 ? 1.754 -4.629 -18.788 1.00 79.69 85 GLU A O 1
ATOM 713 N N . PHE A 1 86 ? 0.620 -3.432 -17.274 1.00 77.06 86 PHE A N 1
ATOM 714 C CA . P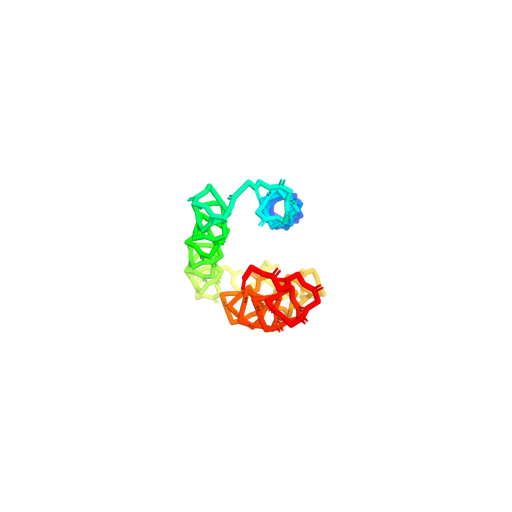HE A 1 86 ? 0.303 -2.369 -18.226 1.00 77.06 86 PHE A CA 1
ATOM 715 C C . PHE A 1 86 ? 1.554 -1.582 -18.608 1.00 77.06 86 PHE A C 1
ATOM 717 O O . PHE A 1 86 ? 1.741 -1.265 -19.781 1.00 77.06 86 PHE A O 1
ATOM 724 N N . TYR A 1 87 ? 2.444 -1.309 -17.658 1.00 66.75 87 TYR A N 1
ATOM 725 C CA . TYR A 1 87 ? 3.665 -0.553 -17.907 1.00 66.75 87 TYR A CA 1
ATOM 726 C C . TYR A 1 87 ? 4.623 -1.302 -18.841 1.00 66.75 87 TYR A C 1
ATOM 728 O O . TYR A 1 87 ? 5.142 -0.702 -19.783 1.00 66.75 87 TYR A O 1
ATOM 736 N N . GLY A 1 88 ? 4.773 -2.620 -18.660 1.00 62.03 88 GLY A N 1
ATOM 737 C CA . GLY A 1 88 ? 5.523 -3.480 -19.580 1.00 62.03 88 GLY A CA 1
ATOM 738 C C . GLY A 1 88 ? 4.960 -3.453 -21.004 1.00 62.03 88 GLY A C 1
ATOM 739 O O . GLY A 1 88 ? 5.720 -3.366 -21.968 1.00 62.03 88 GLY A O 1
ATOM 740 N N . ARG A 1 89 ? 3.629 -3.427 -21.155 1.00 61.94 89 ARG A N 1
ATOM 741 C CA . ARG A 1 89 ? 2.968 -3.334 -22.471 1.00 61.94 89 ARG A CA 1
ATOM 742 C C . ARG A 1 89 ? 3.125 -1.967 -23.134 1.00 61.94 89 ARG A C 1
ATOM 744 O O . ARG A 1 89 ? 3.335 -1.916 -24.342 1.00 61.94 89 ARG A O 1
ATOM 751 N N . PHE A 1 90 ? 3.042 -0.875 -22.373 1.00 50.88 90 PHE A N 1
ATOM 752 C CA . PHE A 1 90 ? 3.215 0.474 -22.915 1.00 50.88 90 PHE A CA 1
ATOM 753 C C . PHE A 1 90 ? 4.678 0.742 -23.294 1.00 50.88 90 PHE A C 1
ATOM 755 O O . PHE A 1 90 ? 4.942 1.178 -24.409 1.00 50.88 90 PHE A O 1
ATOM 762 N N . ILE A 1 91 ? 5.655 0.432 -22.438 1.00 50.12 91 ILE A N 1
ATOM 763 C CA . ILE A 1 91 ? 7.069 0.692 -22.759 1.00 50.12 91 ILE A CA 1
ATOM 764 C C . ILE A 1 91 ? 7.595 -0.234 -23.857 1.00 50.12 91 ILE A C 1
ATOM 766 O O . ILE A 1 91 ? 8.251 0.262 -24.770 1.00 50.12 91 ILE A O 1
ATOM 770 N N . GLY A 1 92 ? 7.261 -1.529 -23.833 1.00 50.00 92 GLY A N 1
ATOM 771 C CA . GLY A 1 92 ? 7.699 -2.471 -24.871 1.00 50.00 92 GLY A CA 1
ATOM 772 C C . GLY A 1 92 ? 7.160 -2.150 -26.273 1.00 50.00 92 GLY A C 1
ATOM 773 O O . GLY A 1 92 ? 7.757 -2.549 -27.266 1.00 50.00 92 GLY A O 1
ATOM 774 N N . GLN A 1 93 ? 6.057 -1.397 -26.380 1.00 47.19 93 GLN A N 1
ATOM 775 C CA . GLN A 1 93 ? 5.535 -0.929 -27.671 1.00 47.19 93 GLN A CA 1
ATOM 776 C C . GLN A 1 93 ? 6.208 0.348 -28.191 1.00 47.19 93 GLN A C 1
ATOM 778 O O . GLN A 1 93 ? 6.325 0.507 -29.407 1.00 47.19 93 GLN A O 1
ATOM 783 N N . TYR A 1 94 ? 6.634 1.260 -27.311 1.00 45.56 94 TYR A N 1
ATOM 784 C CA . TYR A 1 94 ? 7.235 2.540 -27.718 1.00 45.56 94 TYR A CA 1
ATOM 785 C C . TYR A 1 94 ? 8.762 2.495 -27.808 1.00 45.56 94 TYR A C 1
ATOM 787 O O . TYR A 1 94 ? 9.343 3.197 -28.634 1.00 45.56 94 TYR A O 1
ATOM 795 N N . PHE A 1 95 ? 9.407 1.635 -27.023 1.00 45.59 95 PHE A N 1
ATOM 796 C CA . PHE A 1 95 ? 10.824 1.321 -27.142 1.00 45.59 95 PHE A CA 1
ATOM 797 C C . PHE A 1 95 ? 10.946 -0.055 -27.789 1.00 45.59 95 PHE A C 1
ATOM 799 O O . PHE A 1 95 ? 11.062 -1.067 -27.106 1.00 45.59 95 PHE A O 1
ATOM 806 N N . LYS A 1 96 ? 10.877 -0.086 -29.126 1.00 39.16 96 LYS A N 1
ATOM 807 C CA . LYS A 1 96 ? 11.341 -1.238 -29.904 1.00 39.16 96 LYS A CA 1
ATOM 808 C C . LYS A 1 96 ? 12.822 -1.464 -29.583 1.00 39.16 96 LYS A C 1
ATOM 810 O O . LYS A 1 96 ? 13.673 -0.768 -30.137 1.00 39.16 96 LYS A O 1
ATOM 815 N N . LEU A 1 97 ? 13.097 -2.388 -28.669 1.00 41.78 97 LEU A N 1
ATOM 816 C CA . LEU A 1 97 ? 14.246 -3.278 -28.803 1.00 41.78 97 LEU A CA 1
ATOM 817 C C . LEU A 1 97 ? 13.896 -4.318 -29.871 1.00 41.78 97 LEU A C 1
ATOM 819 O O . LEU A 1 97 ? 12.759 -4.843 -29.821 1.00 41.78 97 LEU A O 1
#

Radius of gyration: 15.35 Å; chains: 1; bounding box: 30×18×50 Å

Foldseek 3Di:
DVLVVVLCVLVVLVVQLVVLQVVLVPDPPVVNVVSLVVLLVSLVVVVVVVVVCCVVPVVSCVVVVVSVVVCCCCRHSVNSVVCVVVVCVVCCVVDPD

pLDDT: mean 85.2, std 16.21, range [39.16, 97.0]

Sequence (97 aa):
MLNRIYQIGLIGFFIFEWYLMYQAKQAEYDVNYGFAIYAFLLSLIVLAILLVAWFFKRDVIKSNMLITVVYLTTSSPLSIFLFIEFYGRFIGQYFKL